Protein AF-A0A938JG40-F1 (afdb_monomer)

Radius of gyration: 15.5 Å; Cα contacts (8 Å, |Δi|>4): 153; chains: 1; bounding box: 53×16×45 Å

Solvent-accessible surface area (backbone atoms only — not comparable to full-atom values): 5744 Å² total; per-residue (Å²): 109,69,20,42,54,46,18,58,52,30,65,57,37,40,69,41,63,50,76,56,96,88,44,71,45,55,58,23,39,56,52,36,44,52,52,48,37,52,52,17,40,49,27,12,52,74,62,66,30,38,62,34,5,44,53,27,44,50,38,20,49,54,38,42,50,60,39,51,39,68,43,98,86,72,50,55,81,42,75,80,44,75,64,52,52,48,50,51,53,51,39,50,55,51,33,52,60,43,19,69,50,69,26,66,73,66,59,75,74,110

Secondary structure (DSSP, 8-state):
-HHHHHHHHHHHHTT--EEETTEEE-HHHHHHHHHHHHHHHHHHHHTTSHHHHHHHHHHHHHHHHHHHSBPTTS-BSS--SHHHHHHHHHHHHHHHHHHHSPPHHHHTT-

Nearest PDB structures (foldseek):
  7t8n-assembly1_BBB-2  TM=4.678E-01  e=9.236E+00  Escherichia coli K-12
  7t8n-assembly1_AAA-2  TM=4.846E-01  e=9.236E+00  Escherichia coli K-12

Structure (mmCIF, N/CA/C/O backbone):
data_AF-A0A938JG40-F1
#
_entry.id   AF-A0A938JG40-F1
#
loop_
_atom_site.group_PDB
_atom_site.id
_atom_site.type_symbol
_atom_site.label_atom_id
_atom_site.label_alt_id
_atom_site.label_comp_id
_atom_site.label_asym_id
_atom_site.label_entity_id
_atom_site.label_seq_id
_atom_site.pdbx_PDB_ins_code
_atom_site.Cartn_x
_atom_site.Cartn_y
_atom_site.Cartn_z
_atom_site.occupancy
_atom_site.B_iso_or_equiv
_atom_site.auth_seq_id
_atom_site.auth_comp_id
_atom_site.auth_asym_id
_atom_site.auth_atom_id
_atom_site.pdbx_PDB_model_num
ATOM 1 N N . MET A 1 1 ? 2.258 -8.249 8.743 1.00 70.88 1 MET A N 1
ATOM 2 C CA . MET A 1 1 ? 3.260 -8.527 7.683 1.00 70.88 1 MET A CA 1
ATOM 3 C C . MET A 1 1 ? 2.702 -8.465 6.259 1.00 70.88 1 MET A C 1
ATOM 5 O O . MET A 1 1 ? 3.483 -8.237 5.348 1.00 70.88 1 MET A O 1
ATOM 9 N N . ALA A 1 2 ? 1.388 -8.600 6.034 1.00 73.31 2 ALA A N 1
ATOM 10 C CA . ALA A 1 2 ? 0.807 -8.586 4.684 1.00 73.31 2 ALA A CA 1
ATOM 11 C C . ALA A 1 2 ? 1.167 -7.349 3.831 1.00 73.31 2 ALA A C 1
ATOM 13 O O . ALA A 1 2 ? 1.498 -7.500 2.660 1.00 73.31 2 ALA A O 1
ATOM 14 N N . GLY A 1 3 ? 1.183 -6.146 4.421 1.00 63.88 3 GLY A N 1
ATOM 15 C CA . GLY A 1 3 ? 1.594 -4.923 3.714 1.00 63.88 3 GLY A CA 1
ATOM 16 C C . GLY A 1 3 ? 3.052 -4.947 3.247 1.00 63.88 3 GLY A C 1
ATOM 17 O O . GLY A 1 3 ? 3.344 -4.512 2.142 1.00 63.88 3 GLY A O 1
ATOM 18 N N . VAL A 1 4 ? 3.949 -5.544 4.040 1.00 75.62 4 VAL A N 1
ATOM 19 C CA . VAL A 1 4 ? 5.362 -5.735 3.670 1.00 75.62 4 VAL A CA 1
ATOM 20 C C . VAL A 1 4 ? 5.483 -6.717 2.511 1.00 75.62 4 VAL A C 1
ATOM 22 O O . VAL A 1 4 ? 6.140 -6.418 1.521 1.00 75.62 4 VAL A O 1
ATOM 25 N N . VAL A 1 5 ? 4.806 -7.867 2.606 1.00 83.62 5 VAL A N 1
ATOM 26 C CA . VAL A 1 5 ? 4.812 -8.888 1.547 1.00 83.62 5 VAL A CA 1
ATOM 27 C C . VAL A 1 5 ? 4.308 -8.302 0.231 1.00 83.62 5 VAL A C 1
ATOM 29 O O . VAL A 1 5 ? 4.938 -8.516 -0.796 1.00 83.62 5 VAL A O 1
ATOM 32 N N . MET A 1 6 ? 3.230 -7.516 0.264 1.00 81.94 6 MET A N 1
ATOM 33 C CA . MET A 1 6 ? 2.723 -6.826 -0.924 1.00 81.94 6 MET A CA 1
ATOM 34 C C . MET A 1 6 ? 3.609 -5.704 -1.429 1.00 81.94 6 MET A C 1
ATOM 36 O O . MET A 1 6 ? 3.661 -5.482 -2.634 1.00 81.94 6 MET A O 1
ATOM 40 N N . GLY A 1 7 ? 4.265 -4.963 -0.539 1.00 66.12 7 GLY A N 1
ATOM 41 C CA . GLY A 1 7 ? 5.200 -3.924 -0.950 1.00 66.12 7 GLY A CA 1
ATOM 42 C C . GLY A 1 7 ? 6.346 -4.534 -1.742 1.00 66.12 7 GLY A C 1
ATOM 43 O O . GLY A 1 7 ? 6.639 -4.081 -2.841 1.00 66.12 7 GLY A O 1
ATOM 44 N N . VAL A 1 8 ? 6.895 -5.645 -1.245 1.00 78.06 8 VAL A N 1
ATOM 45 C CA . VAL A 1 8 ? 7.940 -6.405 -1.935 1.00 78.06 8 VAL A CA 1
ATOM 46 C C . VAL A 1 8 ? 7.406 -7.037 -3.225 1.00 78.06 8 VAL A C 1
ATOM 48 O O . VAL A 1 8 ? 7.919 -6.744 -4.301 1.00 78.06 8 VAL A O 1
ATOM 51 N N . SER A 1 9 ? 6.368 -7.878 -3.164 1.00 80.12 9 SER A N 1
ATOM 52 C CA . SER A 1 9 ? 5.889 -8.629 -4.337 1.00 80.12 9 SER A CA 1
ATOM 53 C C . SER A 1 9 ? 5.267 -7.729 -5.404 1.00 80.12 9 SER A C 1
ATOM 55 O O . SER A 1 9 ? 5.522 -7.902 -6.597 1.00 80.12 9 SER A O 1
ATOM 57 N N . GLY A 1 10 ? 4.488 -6.732 -4.991 1.00 70.06 10 GLY A N 1
ATOM 58 C CA . GLY A 1 10 ? 3.808 -5.807 -5.885 1.00 70.06 10 GLY A CA 1
ATOM 59 C C . GLY A 1 10 ? 4.769 -4.876 -6.620 1.00 70.06 10 GLY A C 1
ATOM 60 O O . GLY A 1 10 ? 4.504 -4.527 -7.769 1.00 70.06 10 GLY A O 1
ATOM 61 N N . ALA A 1 11 ? 5.921 -4.550 -6.024 1.00 74.31 11 ALA A N 1
ATOM 62 C CA . ALA A 1 11 ? 6.935 -3.749 -6.697 1.00 74.31 11 ALA A CA 1
ATOM 63 C C . ALA A 1 11 ? 7.566 -4.478 -7.902 1.00 74.31 11 ALA A C 1
ATOM 65 O O . ALA A 1 11 ? 7.860 -3.833 -8.910 1.00 74.31 11 ALA A O 1
ATOM 66 N N . PHE A 1 12 ? 7.679 -5.812 -7.858 1.00 76.44 12 PHE A N 1
ATOM 67 C CA . PHE A 1 12 ? 8.059 -6.625 -9.022 1.00 76.44 12 PHE A CA 1
ATOM 68 C C . PHE A 1 12 ? 6.874 -6.886 -9.959 1.00 76.44 12 PHE A C 1
ATOM 70 O O . PHE A 1 12 ? 7.012 -6.773 -11.176 1.00 76.44 12 PHE A O 1
ATOM 77 N N . LEU A 1 13 ? 5.691 -7.189 -9.413 1.00 81.19 13 LEU A N 1
ATOM 78 C CA . LEU A 1 13 ? 4.504 -7.508 -10.209 1.00 81.19 13 LEU A CA 1
ATOM 79 C C . LEU A 1 13 ? 4.071 -6.337 -11.099 1.00 81.19 13 LEU A C 1
ATOM 81 O O . LEU A 1 13 ? 3.708 -6.558 -12.251 1.00 81.19 13 LEU A O 1
ATOM 85 N N . GLN A 1 14 ? 4.178 -5.090 -10.625 1.00 77.62 14 GLN A N 1
ATOM 86 C CA . GLN A 1 14 ? 3.842 -3.906 -11.428 1.00 77.62 14 GLN A CA 1
ATOM 87 C C . GLN A 1 14 ? 4.715 -3.743 -12.685 1.00 77.62 14 GLN A C 1
ATOM 89 O O . GLN A 1 14 ? 4.329 -3.042 -13.620 1.00 77.62 14 GLN A O 1
ATOM 94 N N . ALA A 1 15 ? 5.875 -4.407 -12.747 1.00 77.06 15 ALA A N 1
ATOM 95 C CA . ALA A 1 15 ? 6.728 -4.404 -13.930 1.00 77.06 15 ALA A CA 1
ATOM 96 C C . ALA A 1 15 ? 6.226 -5.352 -15.037 1.00 77.06 15 ALA A C 1
ATOM 98 O O . ALA A 1 15 ? 6.633 -5.196 -16.194 1.00 77.06 15 ALA A O 1
ATOM 99 N N . ALA A 1 16 ? 5.340 -6.302 -14.714 1.00 80.00 16 ALA A N 1
ATOM 100 C CA . ALA A 1 16 ? 4.796 -7.251 -15.674 1.00 80.00 16 ALA A CA 1
ATOM 101 C C . ALA A 1 16 ? 3.860 -6.552 -16.672 1.00 80.00 16 ALA A C 1
ATOM 103 O O . ALA A 1 16 ? 2.878 -5.898 -16.304 1.00 80.00 16 ALA A O 1
ATOM 104 N N . ARG A 1 17 ? 4.171 -6.704 -17.964 1.00 79.12 17 ARG A N 1
ATOM 105 C CA . ARG A 1 17 ? 3.401 -6.127 -19.069 1.00 79.12 17 ARG A CA 1
ATOM 106 C C . ARG A 1 17 ? 3.205 -7.136 -20.184 1.00 79.12 17 ARG A C 1
ATOM 108 O O . ARG A 1 17 ? 4.070 -7.971 -20.433 1.00 79.12 17 ARG A O 1
ATOM 115 N N . LEU A 1 18 ? 2.090 -6.991 -20.884 1.00 82.69 18 LEU A N 1
ATOM 116 C CA . LEU A 1 18 ? 1.851 -7.643 -22.163 1.00 82.69 18 LEU A CA 1
ATOM 117 C C . LEU A 1 18 ? 1.964 -6.574 -23.251 1.00 82.69 18 LEU A C 1
ATOM 119 O O . LEU A 1 18 ? 1.387 -5.497 -23.109 1.00 82.69 18 LEU A O 1
ATOM 123 N N . VAL A 1 19 ? 2.735 -6.836 -24.305 1.00 83.06 19 VAL A N 1
ATOM 124 C CA . VAL A 1 19 ? 2.882 -5.904 -25.430 1.00 83.06 19 VAL A CA 1
ATOM 125 C C . VAL A 1 19 ? 2.085 -6.456 -26.601 1.00 83.06 19 VAL A C 1
ATOM 127 O O . VAL A 1 19 ? 2.422 -7.510 -27.130 1.00 83.06 19 VAL A O 1
ATOM 130 N N . ILE A 1 20 ? 1.027 -5.746 -26.990 1.00 80.44 20 ILE A N 1
ATOM 131 C CA . ILE A 1 20 ? 0.188 -6.092 -28.141 1.00 80.44 20 ILE A CA 1
ATOM 132 C C . ILE A 1 20 ? 0.206 -4.895 -29.088 1.00 80.44 20 ILE A C 1
ATOM 134 O O . ILE A 1 20 ? -0.132 -3.783 -28.688 1.00 80.44 20 ILE A O 1
ATOM 138 N N . GLY A 1 21 ? 0.640 -5.103 -30.334 1.00 81.44 21 GLY A N 1
ATOM 139 C CA . GLY A 1 21 ? 0.630 -4.052 -31.360 1.00 81.44 21 GLY A CA 1
ATOM 140 C C . GLY A 1 21 ? 1.416 -2.787 -30.982 1.00 81.44 21 GLY A C 1
ATOM 141 O O . GLY A 1 21 ? 1.003 -1.687 -31.324 1.00 81.44 21 GLY A O 1
ATOM 142 N N . GLY A 1 22 ? 2.501 -2.921 -30.210 1.00 81.62 22 GLY A N 1
ATOM 143 C CA . GLY A 1 22 ? 3.318 -1.791 -29.741 1.00 81.62 22 GLY A CA 1
ATOM 144 C C . GLY A 1 22 ? 2.767 -1.057 -28.513 1.00 81.62 22 GLY A C 1
ATOM 145 O O . GLY A 1 22 ? 3.476 -0.243 -27.926 1.00 81.62 22 GLY A O 1
ATOM 146 N N . THR A 1 23 ? 1.555 -1.386 -28.061 1.00 75.88 23 THR A N 1
ATOM 147 C CA . THR A 1 23 ? 0.978 -0.838 -26.830 1.00 75.88 23 THR A CA 1
ATOM 148 C C . THR A 1 23 ? 1.257 -1.786 -25.667 1.00 75.88 23 THR A C 1
ATOM 150 O O . THR A 1 23 ? 0.943 -2.977 -25.716 1.00 75.88 23 THR A O 1
ATOM 153 N N . ALA A 1 24 ? 1.872 -1.264 -24.606 1.00 78.38 24 ALA A N 1
ATOM 154 C CA . ALA A 1 24 ? 2.119 -2.016 -23.384 1.00 78.38 24 ALA A CA 1
ATOM 155 C C . ALA A 1 24 ? 0.894 -1.935 -22.466 1.00 78.38 24 ALA 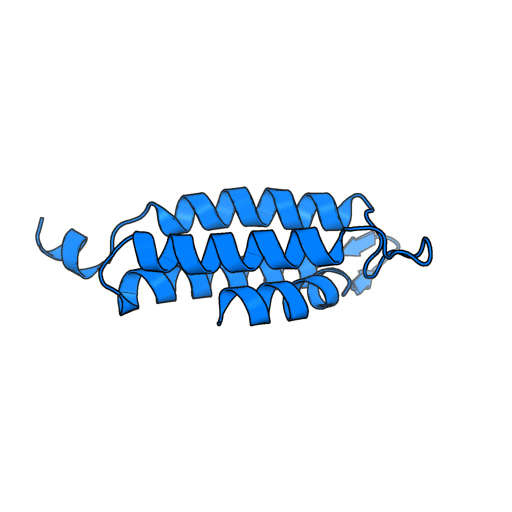A C 1
ATOM 157 O O . ALA A 1 24 ? 0.617 -0.876 -21.910 1.00 78.38 24 ALA A O 1
ATOM 158 N N . LEU A 1 25 ? 0.194 -3.054 -22.273 1.00 81.38 25 LEU A N 1
ATOM 159 C CA . LEU A 1 25 ? -0.874 -3.175 -21.285 1.00 81.38 25 LEU A CA 1
ATOM 160 C C . LEU A 1 25 ? -0.260 -3.519 -19.912 1.00 81.38 25 LEU A C 1
ATOM 162 O O . LEU A 1 25 ? 0.294 -4.618 -19.754 1.00 81.38 25 LEU A O 1
ATOM 166 N N . PRO A 1 26 ? -0.335 -2.622 -18.909 1.00 83.69 26 PRO A N 1
ATOM 167 C CA . PRO A 1 26 ? 0.304 -2.808 -17.607 1.00 83.69 26 PRO A CA 1
ATOM 168 C C . PRO A 1 26 ? -0.593 -3.619 -16.659 1.00 83.69 26 PRO A C 1
ATOM 170 O O . PRO A 1 26 ? -1.004 -3.144 -15.602 1.00 83.69 26 PRO A O 1
ATOM 173 N N . TRP A 1 27 ? -0.929 -4.853 -17.039 1.00 87.19 27 TRP A N 1
ATOM 174 C CA . TRP A 1 27 ? -1.830 -5.710 -16.257 1.00 87.19 27 TRP A CA 1
ATOM 175 C C . TRP A 1 27 ? -1.297 -5.990 -14.843 1.00 87.19 27 TRP A C 1
ATOM 177 O O . TRP A 1 27 ? -2.079 -6.057 -13.896 1.00 87.19 27 TRP A O 1
ATOM 187 N N . GLY A 1 28 ? 0.028 -6.079 -14.677 1.00 85.00 28 GLY A N 1
ATOM 188 C CA . GLY A 1 28 ? 0.658 -6.316 -13.381 1.00 85.00 28 GLY A CA 1
ATOM 189 C C . GLY A 1 28 ? 0.400 -5.197 -12.369 1.00 85.00 28 GLY A C 1
ATOM 190 O O . GLY A 1 28 ? 0.168 -5.471 -11.193 1.00 85.00 28 GLY A O 1
ATOM 191 N N . LEU A 1 29 ? 0.348 -3.941 -12.832 1.00 85.00 29 LEU A N 1
ATOM 192 C CA . LEU A 1 29 ? 0.005 -2.787 -11.996 1.00 85.00 29 LEU A CA 1
ATOM 193 C C . LEU A 1 29 ? -1.430 -2.899 -11.469 1.00 85.00 29 LEU A C 1
ATOM 195 O O . LEU A 1 29 ? -1.670 -2.718 -10.278 1.00 85.00 29 LEU A O 1
ATOM 199 N N . VAL A 1 30 ? -2.375 -3.233 -12.351 1.00 88.44 30 VAL A N 1
ATOM 200 C CA . VAL A 1 30 ? -3.794 -3.372 -11.992 1.00 88.44 30 VAL A CA 1
ATOM 201 C C . VAL A 1 30 ? -3.974 -4.467 -10.943 1.00 88.44 30 VAL A C 1
ATOM 203 O O . VAL A 1 30 ? -4.621 -4.239 -9.922 1.00 88.44 30 VAL A O 1
ATOM 206 N N . ILE A 1 31 ? -3.349 -5.630 -11.145 1.00 89.94 31 ILE A N 1
ATOM 207 C CA . ILE A 1 31 ? -3.424 -6.736 -10.183 1.00 89.94 31 ILE A CA 1
ATOM 208 C C . ILE A 1 31 ? -2.790 -6.346 -8.845 1.00 89.94 31 ILE A C 1
ATOM 210 O O . ILE A 1 31 ? -3.383 -6.606 -7.800 1.00 89.94 31 ILE A O 1
ATOM 214 N N . ALA A 1 32 ? -1.629 -5.682 -8.850 1.00 88.38 32 ALA A N 1
ATOM 215 C CA . ALA A 1 32 ? -0.971 -5.256 -7.616 1.00 88.38 32 ALA A CA 1
ATOM 216 C C . ALA A 1 32 ? -1.862 -4.313 -6.782 1.00 88.38 32 ALA A C 1
ATOM 218 O O . ALA A 1 32 ? -1.963 -4.482 -5.564 1.00 88.38 32 ALA A O 1
ATOM 219 N N . LEU A 1 33 ? -2.564 -3.377 -7.432 1.00 90.88 33 LEU A N 1
ATOM 220 C CA . LEU A 1 33 ? -3.506 -2.469 -6.769 1.00 90.88 33 LEU A CA 1
ATOM 221 C C . LEU A 1 33 ? -4.745 -3.193 -6.225 1.00 90.88 33 LEU A C 1
ATOM 223 O O . LEU A 1 33 ? -5.174 -2.902 -5.109 1.00 90.88 33 LEU A O 1
ATOM 227 N N . ILE A 1 34 ? -5.295 -4.162 -6.964 1.00 93.44 34 ILE A N 1
ATOM 228 C CA . ILE A 1 34 ? -6.421 -4.983 -6.489 1.00 93.44 34 ILE A CA 1
ATOM 229 C C . ILE A 1 34 ? -6.006 -5.804 -5.262 1.00 93.44 34 ILE A C 1
ATOM 231 O O . ILE A 1 34 ? -6.726 -5.835 -4.266 1.00 93.44 34 ILE A O 1
ATOM 235 N N . CYS A 1 35 ? -4.830 -6.430 -5.287 1.00 91.56 35 CYS A N 1
ATOM 236 C CA . CYS A 1 35 ? -4.324 -7.191 -4.147 1.00 91.56 35 CYS A CA 1
ATOM 237 C C . CYS A 1 35 ? -4.101 -6.301 -2.915 1.00 91.56 35 CYS A C 1
ATOM 239 O O . CYS A 1 35 ? -4.471 -6.688 -1.805 1.00 91.56 35 CYS A O 1
ATOM 241 N N . LEU A 1 36 ? -3.548 -5.095 -3.100 1.00 92.38 36 LEU A N 1
ATOM 242 C CA . LEU A 1 36 ? -3.406 -4.117 -2.020 1.00 92.38 36 LEU A CA 1
ATOM 243 C C . LEU A 1 36 ? -4.771 -3.744 -1.430 1.00 92.38 36 LEU A C 1
ATOM 245 O O . LEU A 1 36 ? -4.937 -3.779 -0.211 1.00 92.38 36 LEU A O 1
ATOM 249 N N . LEU A 1 37 ? -5.752 -3.443 -2.285 1.00 95.06 37 LEU A N 1
ATOM 250 C CA . LEU A 1 37 ? -7.121 -3.131 -1.879 1.00 95.06 37 LEU A CA 1
ATOM 251 C C . LEU A 1 37 ? -7.716 -4.253 -1.016 1.00 95.06 37 LEU A C 1
ATOM 253 O O . LEU A 1 37 ? -8.217 -3.992 0.080 1.00 95.06 37 LEU A O 1
ATOM 257 N N . VAL A 1 38 ? -7.629 -5.499 -1.490 1.00 95.31 38 VAL A N 1
ATOM 258 C CA . VAL A 1 38 ? -8.145 -6.678 -0.781 1.00 95.31 38 VAL A CA 1
ATOM 259 C C . VAL A 1 38 ? -7.477 -6.834 0.582 1.00 95.31 38 VAL A C 1
ATOM 261 O O . VAL A 1 38 ? -8.165 -7.073 1.570 1.00 95.31 38 VAL A O 1
ATOM 264 N N . LEU A 1 39 ? -6.160 -6.653 0.673 1.00 93.50 39 LEU A N 1
ATOM 265 C CA . LEU A 1 39 ? -5.433 -6.821 1.932 1.00 93.50 39 LEU A CA 1
ATOM 266 C C . LEU A 1 39 ? -5.689 -5.701 2.934 1.00 93.50 39 LEU A C 1
ATOM 268 O O . LEU A 1 39 ? -5.796 -5.972 4.129 1.00 93.50 39 LEU A O 1
ATOM 272 N N . VAL A 1 40 ? -5.839 -4.461 2.468 1.00 95.38 40 VAL A N 1
ATOM 273 C CA . VAL A 1 40 ? -6.273 -3.352 3.324 1.00 95.38 40 VAL A CA 1
ATOM 274 C C . VAL A 1 40 ? -7.673 -3.635 3.869 1.00 95.38 40 VAL A C 1
ATOM 276 O O . VAL A 1 40 ? -7.890 -3.505 5.073 1.00 95.38 40 VAL A O 1
ATOM 279 N N . ARG A 1 41 ? -8.611 -4.088 3.023 1.00 95.62 41 ARG A N 1
ATOM 280 C CA . ARG A 1 41 ? -9.964 -4.460 3.467 1.00 95.62 41 ARG A CA 1
ATOM 281 C C . ARG A 1 41 ? -9.959 -5.634 4.438 1.00 95.62 41 ARG A C 1
ATOM 283 O O . ARG A 1 41 ? -10.591 -5.536 5.482 1.00 95.62 41 ARG A O 1
ATOM 290 N N . ALA A 1 42 ? -9.205 -6.689 4.148 1.00 92.69 42 ALA A N 1
ATOM 291 C CA . ALA A 1 42 ? -9.052 -7.826 5.048 1.00 92.69 42 ALA A CA 1
ATOM 292 C C . ALA A 1 42 ? -8.483 -7.396 6.409 1.00 92.69 42 ALA A C 1
ATOM 294 O O . ALA A 1 42 ? -8.952 -7.865 7.441 1.00 92.69 42 ALA A O 1
ATOM 295 N N . GLY A 1 43 ? -7.530 -6.457 6.422 1.00 92.12 43 GLY A N 1
ATOM 296 C CA . GLY A 1 43 ? -7.004 -5.861 7.648 1.00 92.12 43 GLY A CA 1
ATOM 297 C C . GLY A 1 43 ? -8.082 -5.162 8.476 1.00 92.12 43 GLY A C 1
ATOM 298 O O . GLY A 1 43 ? -8.139 -5.378 9.680 1.00 92.12 43 GLY A O 1
ATOM 299 N N . VAL A 1 44 ? -8.959 -4.371 7.845 1.00 95.38 44 VAL A N 1
ATOM 300 C CA . VAL A 1 44 ? -10.069 -3.695 8.544 1.00 95.38 44 VAL A CA 1
ATOM 301 C C . VAL A 1 44 ? -11.083 -4.686 9.113 1.00 95.38 44 VAL A C 1
ATOM 303 O O . VAL A 1 44 ? -11.502 -4.526 10.259 1.00 95.38 44 VAL A O 1
ATOM 306 N N . GLU A 1 45 ? -11.491 -5.682 8.322 1.00 94.50 45 GLU A N 1
ATOM 307 C CA . GLU A 1 45 ? -12.496 -6.659 8.758 1.00 94.50 45 GLU A CA 1
ATOM 308 C C . GLU A 1 45 ? -11.959 -7.554 9.876 1.00 94.50 45 GLU A C 1
ATOM 310 O O . GLU A 1 45 ? -12.641 -7.759 10.873 1.00 94.50 45 GLU A O 1
ATOM 315 N N . TRP A 1 46 ? -10.716 -8.029 9.769 1.00 93.00 46 TRP A N 1
ATOM 316 C CA . TRP A 1 46 ? -10.148 -8.942 10.761 1.00 93.00 46 TRP A CA 1
ATOM 317 C C . TRP A 1 46 ? -9.877 -8.255 12.105 1.00 93.00 46 TRP A C 1
ATOM 319 O O . TRP A 1 46 ? -10.103 -8.836 13.163 1.00 93.00 46 TRP A O 1
ATOM 329 N N . THR A 1 47 ? -9.429 -6.998 12.102 1.00 92.31 47 THR A N 1
ATOM 330 C CA . THR A 1 47 ? -9.209 -6.262 13.358 1.00 92.31 47 THR A CA 1
ATOM 331 C C . THR A 1 47 ? -10.464 -5.557 13.865 1.00 92.31 47 THR A C 1
ATOM 333 O O . THR A 1 47 ? -10.379 -4.850 14.871 1.00 92.31 47 THR A O 1
ATOM 336 N N . HIS A 1 48 ? -11.593 -5.668 13.151 1.00 91.44 48 HIS A N 1
ATOM 337 C CA . HIS A 1 48 ? -12.838 -4.926 13.382 1.00 91.44 48 HIS A CA 1
ATOM 338 C C . HIS A 1 48 ? -12.628 -3.413 13.599 1.00 91.44 48 HIS A C 1
ATOM 340 O O . HIS A 1 48 ? -13.399 -2.741 14.287 1.00 91.44 48 HIS A O 1
ATOM 346 N N . THR A 1 49 ? -11.566 -2.849 13.021 1.00 91.88 49 THR A N 1
ATOM 347 C CA . THR A 1 49 ? -11.149 -1.456 13.223 1.00 91.88 49 T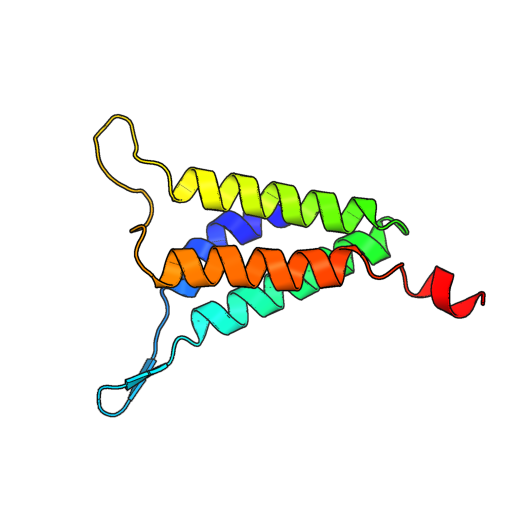HR A CA 1
ATOM 348 C C . THR A 1 49 ? -10.480 -0.916 11.966 1.00 91.88 49 THR A C 1
ATOM 350 O O . THR A 1 49 ? -9.715 -1.605 11.298 1.00 91.88 49 THR A O 1
ATOM 353 N N . ARG A 1 50 ? -10.697 0.36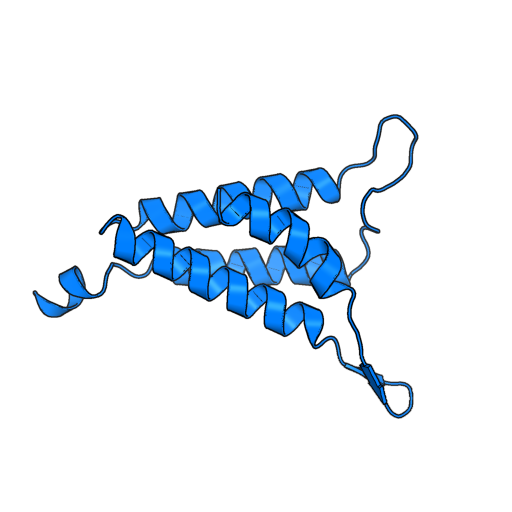9 11.658 1.00 91.94 50 ARG A N 1
ATOM 354 C CA . ARG A 1 50 ? -10.062 1.035 10.500 1.00 91.94 50 ARG A CA 1
ATOM 355 C C . ARG A 1 50 ? -8.531 1.035 10.584 1.00 91.94 50 ARG A C 1
ATOM 357 O O . ARG A 1 50 ? -7.848 1.028 9.563 1.00 91.94 50 ARG A O 1
ATOM 364 N N . TRP A 1 51 ? -7.995 1.010 11.804 1.00 93.00 51 TRP A N 1
ATOM 365 C CA . TRP A 1 51 ? -6.557 0.979 12.063 1.00 93.00 51 TRP A CA 1
ATOM 366 C C . TRP A 1 51 ? -5.865 -0.263 11.490 1.00 93.00 51 TRP A C 1
ATOM 368 O O . TRP A 1 51 ? -4.733 -0.140 11.032 1.00 93.00 51 TRP A O 1
ATOM 378 N N . GLY A 1 52 ? -6.537 -1.419 11.421 1.00 90.31 52 GLY A N 1
ATOM 379 C CA . GLY A 1 52 ? -5.967 -2.616 10.792 1.00 90.31 52 GLY A CA 1
ATOM 380 C C . GLY A 1 52 ? -5.631 -2.404 9.316 1.00 90.31 52 GLY A C 1
ATOM 381 O O . GLY A 1 52 ? -4.538 -2.752 8.870 1.00 90.31 52 GLY A O 1
ATOM 382 N N . GLY A 1 53 ? -6.523 -1.744 8.571 1.00 92.50 53 GLY A N 1
ATOM 383 C CA . GLY A 1 53 ? -6.276 -1.362 7.178 1.00 92.50 53 GLY A CA 1
ATOM 384 C C . GLY A 1 53 ? -5.159 -0.330 7.030 1.00 92.50 53 GLY A C 1
ATOM 385 O O . GLY A 1 53 ? -4.287 -0.483 6.175 1.00 92.50 53 GLY A O 1
ATOM 386 N N . TRP A 1 54 ? -5.137 0.689 7.895 1.00 96.06 54 TRP A N 1
ATOM 387 C CA . TRP A 1 54 ? -4.081 1.707 7.889 1.00 96.06 54 TRP A CA 1
ATOM 388 C C . TRP A 1 54 ? -2.694 1.127 8.166 1.00 96.06 54 TRP A C 1
ATOM 390 O O . TRP A 1 54 ? -1.737 1.514 7.502 1.00 96.06 54 TRP A O 1
ATOM 400 N N . LEU A 1 55 ? -2.571 0.162 9.081 1.00 93.81 55 LEU A N 1
ATOM 401 C CA . LEU A 1 55 ? -1.297 -0.510 9.351 1.00 93.81 55 LEU A CA 1
ATOM 402 C C . LEU A 1 55 ? -0.785 -1.290 8.133 1.00 93.81 55 LEU A C 1
ATOM 404 O O . LEU A 1 55 ? 0.411 -1.252 7.839 1.00 93.81 55 LEU A O 1
ATOM 408 N N . VAL A 1 56 ? -1.676 -1.968 7.400 1.00 92.62 56 VAL A N 1
ATOM 409 C CA . VAL A 1 56 ? -1.319 -2.642 6.140 1.00 92.62 56 VAL A CA 1
ATOM 410 C C . VAL A 1 56 ? -0.830 -1.625 5.111 1.00 92.62 56 VAL A C 1
ATOM 412 O O . VAL A 1 56 ? 0.220 -1.838 4.504 1.00 92.62 56 VAL A O 1
ATOM 415 N N . LEU A 1 57 ? -1.552 -0.514 4.950 1.00 93.69 57 LEU A N 1
ATOM 416 C CA . LEU A 1 57 ? -1.206 0.530 3.991 1.00 93.69 57 LEU A CA 1
ATOM 417 C C . LEU A 1 57 ? 0.133 1.200 4.323 1.00 93.69 57 LEU A C 1
ATOM 419 O O . LEU A 1 57 ? 0.976 1.327 3.444 1.00 93.69 57 LEU A O 1
ATOM 423 N N . ILE A 1 58 ? 0.368 1.578 5.581 1.00 94.88 58 ILE A N 1
ATOM 424 C CA . ILE A 1 58 ? 1.624 2.210 6.017 1.00 94.88 58 ILE A CA 1
ATOM 425 C C . ILE A 1 58 ? 2.806 1.264 5.799 1.00 94.88 58 ILE A C 1
ATOM 427 O O . ILE A 1 58 ? 3.836 1.681 5.273 1.00 94.88 58 ILE A O 1
ATOM 431 N N . ALA A 1 59 ? 2.655 -0.018 6.143 1.00 92.12 59 ALA A N 1
ATOM 432 C CA . ALA A 1 59 ? 3.696 -1.013 5.906 1.00 92.12 59 ALA A CA 1
ATOM 433 C C . ALA A 1 59 ? 4.016 -1.169 4.407 1.00 92.12 59 ALA A C 1
ATOM 435 O O . ALA A 1 59 ? 5.182 -1.305 4.032 1.00 92.12 59 ALA A O 1
ATOM 436 N N . TRP A 1 60 ? 2.995 -1.116 3.550 1.00 94.25 60 TRP A N 1
ATOM 437 C CA . TRP A 1 60 ? 3.161 -1.137 2.098 1.00 94.25 60 TRP A CA 1
ATOM 438 C C . TRP A 1 60 ? 3.831 0.140 1.557 1.00 94.25 60 TRP A C 1
ATOM 440 O O . TRP A 1 60 ? 4.741 0.045 0.735 1.00 94.25 60 TRP A O 1
ATOM 450 N N . ILE A 1 61 ? 3.453 1.329 2.044 1.00 92.38 61 ILE A N 1
ATOM 451 C CA . ILE A 1 61 ? 4.093 2.599 1.656 1.00 92.38 61 ILE A CA 1
ATOM 452 C C . ILE A 1 61 ? 5.572 2.566 2.040 1.00 92.38 61 ILE A C 1
ATOM 454 O O . ILE A 1 61 ? 6.427 2.811 1.194 1.00 92.38 61 ILE A O 1
ATOM 458 N N . ALA A 1 62 ? 5.879 2.228 3.295 1.00 90.69 62 ALA A N 1
ATOM 459 C CA . ALA A 1 62 ? 7.245 2.226 3.809 1.00 90.69 62 ALA A CA 1
ATOM 460 C C . ALA A 1 62 ? 8.161 1.301 2.996 1.00 90.69 62 ALA A C 1
ATOM 462 O O . ALA A 1 62 ? 9.272 1.680 2.638 1.00 90.69 62 ALA A O 1
ATOM 463 N N . THR A 1 63 ? 7.676 0.110 2.647 1.00 86.12 63 THR A N 1
ATOM 464 C CA . THR A 1 63 ? 8.432 -0.843 1.822 1.00 86.12 63 THR A CA 1
ATOM 465 C C . THR A 1 63 ? 8.573 -0.389 0.373 1.00 86.12 63 THR A C 1
ATOM 467 O O . THR A 1 63 ? 9.660 -0.491 -0.188 1.00 86.12 63 THR A O 1
ATOM 470 N N . THR A 1 64 ? 7.519 0.178 -0.218 1.00 86.81 64 THR A N 1
ATOM 471 C CA . THR A 1 64 ? 7.562 0.717 -1.587 1.00 86.81 64 THR A CA 1
ATOM 472 C C . THR A 1 64 ? 8.537 1.891 -1.701 1.00 86.81 64 THR A C 1
ATOM 474 O O . THR A 1 64 ? 9.285 1.973 -2.672 1.00 86.81 64 THR A O 1
ATOM 477 N N . VAL A 1 65 ? 8.574 2.774 -0.697 1.00 86.12 65 VAL A N 1
ATOM 478 C CA . VAL A 1 65 ? 9.533 3.887 -0.619 1.00 86.12 65 VAL A CA 1
ATOM 479 C C . VAL A 1 65 ? 10.951 3.371 -0.396 1.00 86.12 65 VAL A C 1
ATOM 481 O O . VAL A 1 65 ? 11.863 3.821 -1.080 1.00 86.12 65 VAL A O 1
ATOM 484 N N . ALA A 1 66 ? 11.148 2.390 0.488 1.00 83.81 66 ALA A N 1
ATOM 485 C CA . ALA A 1 66 ? 12.464 1.788 0.703 1.00 83.81 66 ALA A CA 1
ATOM 486 C C . ALA A 1 66 ? 13.037 1.164 -0.582 1.00 83.81 66 ALA A C 1
ATOM 488 O O . ALA A 1 66 ? 14.229 1.272 -0.836 1.00 83.81 66 ALA A O 1
ATOM 489 N N . PHE A 1 67 ? 12.191 0.561 -1.422 1.00 79.81 67 PHE A N 1
ATOM 490 C CA . PHE A 1 67 ? 12.599 -0.004 -2.716 1.00 79.81 67 PHE A CA 1
ATOM 491 C C . PHE A 1 67 ? 12.805 1.062 -3.804 1.00 79.81 67 PHE A C 1
ATOM 493 O O . PHE A 1 67 ? 13.428 0.786 -4.828 1.00 79.81 67 PHE A O 1
ATOM 500 N N . ALA A 1 68 ? 12.267 2.266 -3.602 1.00 78.88 68 ALA A N 1
ATOM 501 C CA . ALA A 1 68 ? 12.486 3.423 -4.464 1.00 78.88 68 ALA A CA 1
ATOM 502 C C . ALA A 1 68 ? 13.759 4.202 -4.111 1.00 78.88 68 ALA A C 1
ATOM 504 O O . ALA A 1 68 ? 14.187 5.033 -4.906 1.00 78.88 68 ALA A O 1
ATOM 505 N N . ALA A 1 69 ? 14.314 3.987 -2.918 1.00 79.62 69 ALA A N 1
ATOM 506 C CA . ALA A 1 69 ? 15.488 4.701 -2.450 1.00 79.62 69 ALA A CA 1
ATOM 507 C C . ALA A 1 69 ? 16.760 4.194 -3.145 1.00 79.62 69 ALA A C 1
ATOM 509 O O . ALA A 1 69 ? 16.906 3.000 -3.422 1.00 79.62 69 ALA A O 1
ATOM 510 N N . GLU A 1 70 ? 17.687 5.116 -3.398 1.00 74.00 70 GLU A N 1
ATOM 511 C CA . GLU A 1 70 ? 19.034 4.793 -3.865 1.00 74.00 70 GLU A CA 1
ATOM 512 C C . GLU A 1 70 ? 19.789 4.031 -2.774 1.00 74.00 70 GLU A C 1
ATOM 514 O O . GLU A 1 70 ? 19.786 4.417 -1.600 1.00 74.00 70 GLU A O 1
ATOM 519 N N . LEU A 1 71 ? 20.437 2.931 -3.154 1.00 75.00 71 LEU A N 1
ATOM 520 C CA . LEU A 1 71 ? 21.366 2.250 -2.264 1.00 75.00 71 LEU A CA 1
ATOM 521 C C . LEU A 1 71 ? 22.649 3.077 -2.109 1.00 75.00 71 LEU A C 1
ATOM 523 O O . LEU A 1 71 ? 22.997 3.852 -2.998 1.00 75.00 71 LEU A O 1
ATOM 527 N N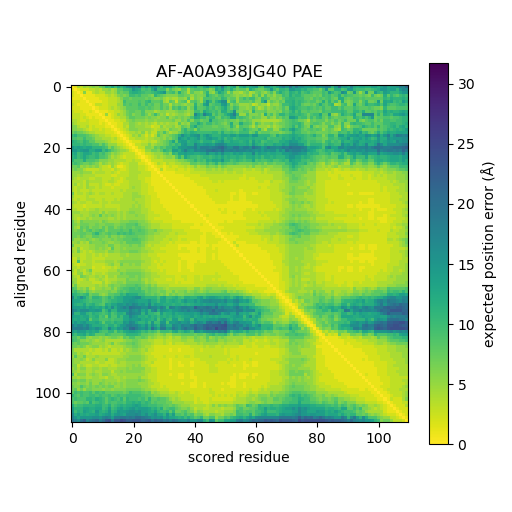 . PRO A 1 72 ? 23.435 2.845 -1.041 1.00 73.25 72 PRO A N 1
ATOM 528 C CA . PRO A 1 72 ? 24.756 3.458 -0.880 1.00 73.25 72 PRO A CA 1
ATOM 529 C C . PRO A 1 72 ? 25.718 3.220 -2.058 1.00 73.25 72 PRO A C 1
ATOM 531 O O . PRO A 1 72 ? 26.699 3.941 -2.200 1.00 73.25 72 PRO A O 1
ATOM 534 N N . SER A 1 73 ? 25.451 2.209 -2.893 1.00 73.94 73 SER A N 1
ATOM 535 C CA . SER A 1 73 ? 26.183 1.918 -4.129 1.00 73.94 73 SER A CA 1
ATOM 536 C C . SER A 1 73 ? 25.798 2.811 -5.318 1.00 73.94 73 SER A C 1
ATOM 538 O O . SER A 1 73 ? 26.444 2.719 -6.355 1.00 73.94 73 SER A O 1
ATOM 540 N N . GLY A 1 74 ? 24.771 3.659 -5.188 1.00 70.19 74 GLY A N 1
ATOM 541 C CA . GLY A 1 74 ? 24.237 4.514 -6.256 1.00 70.19 74 GLY A CA 1
ATOM 542 C C . GLY A 1 74 ? 23.203 3.834 -7.163 1.00 70.19 74 GLY A C 1
ATOM 543 O O . GLY A 1 74 ? 22.632 4.490 -8.030 1.00 70.19 74 GLY A O 1
ATOM 544 N N . ASP A 1 75 ? 22.927 2.545 -6.951 1.00 75.25 75 ASP A N 1
ATOM 545 C CA . ASP A 1 75 ? 21.937 1.793 -7.724 1.00 75.25 75 ASP A CA 1
ATOM 546 C C . ASP A 1 75 ? 20.547 1.843 -7.073 1.00 75.25 75 ASP A C 1
ATOM 548 O O . ASP A 1 75 ? 20.401 1.879 -5.849 1.00 75.25 75 ASP A O 1
ATOM 552 N N . LEU A 1 76 ? 19.502 1.780 -7.898 1.00 70.44 76 LEU A N 1
ATOM 553 C CA . LEU A 1 76 ? 18.117 1.640 -7.444 1.00 70.44 76 LEU A CA 1
ATOM 554 C C . LEU A 1 76 ? 17.721 0.161 -7.392 1.00 70.44 76 LEU A C 1
ATOM 556 O O . LEU A 1 76 ? 17.939 -0.569 -8.359 1.00 70.44 76 LEU A O 1
ATOM 560 N N . VAL A 1 77 ? 17.050 -0.270 -6.314 1.00 67.00 77 VAL A N 1
ATOM 561 C CA . VAL A 1 77 ? 16.465 -1.628 -6.237 1.00 67.00 77 VAL A CA 1
ATOM 562 C C . VAL A 1 77 ? 15.417 -1.817 -7.335 1.00 67.00 77 VAL A C 1
ATOM 564 O O . VAL A 1 77 ? 15.354 -2.866 -7.975 1.00 67.00 77 VAL A O 1
ATOM 567 N N . ILE A 1 78 ? 14.595 -0.790 -7.574 1.00 63.91 78 ILE A N 1
ATOM 568 C CA . ILE A 1 78 ? 13.631 -0.730 -8.673 1.00 63.91 78 ILE A CA 1
ATOM 569 C C . ILE A 1 78 ? 13.683 0.668 -9.291 1.00 63.91 78 ILE A C 1
ATOM 571 O O . ILE A 1 78 ? 13.671 1.673 -8.587 1.00 63.91 78 ILE A O 1
ATOM 575 N N . SER A 1 79 ? 13.744 0.725 -10.624 1.00 66.00 79 SER A N 1
ATOM 576 C CA . SER A 1 79 ? 13.803 1.979 -11.382 1.00 66.00 79 SER A CA 1
ATOM 577 C C . SER A 1 79 ? 12.602 2.888 -11.084 1.00 66.00 79 SER A C 1
ATOM 579 O O . SER A 1 79 ? 11.466 2.552 -11.438 1.00 66.00 79 SER A O 1
ATOM 581 N N . ALA A 1 80 ? 12.893 4.075 -10.538 1.00 63.31 80 ALA A N 1
ATOM 582 C CA . ALA A 1 80 ? 11.966 5.149 -10.164 1.00 63.31 80 ALA A CA 1
ATOM 583 C C . ALA A 1 80 ? 11.323 5.883 -11.365 1.00 63.31 80 ALA A C 1
ATOM 585 O O . ALA A 1 80 ? 11.182 7.104 -11.384 1.00 63.31 80 ALA A O 1
ATOM 586 N N . GLY A 1 81 ? 10.933 5.146 -12.406 1.00 75.56 81 GLY A N 1
ATOM 587 C CA . GLY A 1 81 ? 10.222 5.690 -13.563 1.00 75.56 81 GLY A CA 1
ATOM 588 C C . GLY A 1 81 ? 8.736 5.959 -13.288 1.00 75.56 81 GLY A C 1
ATOM 589 O O . GLY A 1 81 ? 8.184 5.581 -12.253 1.00 75.56 81 GLY A O 1
ATOM 590 N N . GLY A 1 82 ? 8.034 6.533 -14.273 1.00 76.00 82 GLY A N 1
ATOM 591 C CA . GLY A 1 82 ? 6.620 6.928 -14.146 1.00 76.00 82 GLY A CA 1
ATOM 592 C C . GLY A 1 82 ? 5.653 5.820 -13.690 1.00 76.00 82 GLY A C 1
ATOM 593 O O . GLY A 1 82 ? 4.632 6.112 -13.075 1.00 76.00 82 GLY A O 1
ATOM 594 N N . ARG A 1 83 ? 5.983 4.539 -13.904 1.00 76.94 83 ARG A N 1
ATOM 595 C CA . ARG A 1 83 ? 5.175 3.406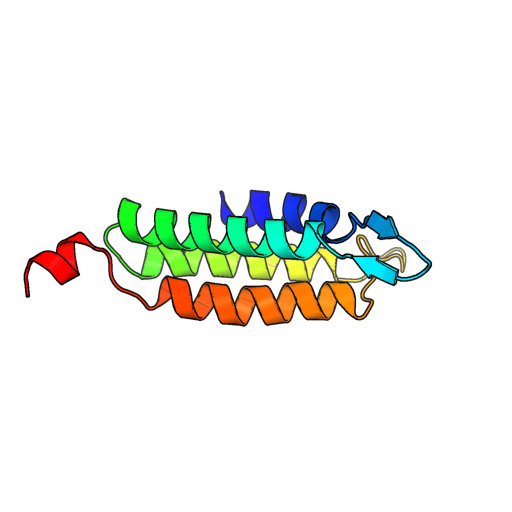 -13.411 1.00 76.94 83 ARG A CA 1
ATOM 596 C C . ARG A 1 83 ? 5.246 3.229 -11.899 1.00 76.94 83 ARG A C 1
ATOM 598 O O . ARG A 1 83 ? 4.226 2.970 -11.277 1.00 76.94 83 ARG A O 1
ATOM 605 N N . GLN A 1 84 ? 6.431 3.386 -11.312 1.00 81.38 84 GLN A N 1
ATOM 606 C CA . GLN A 1 84 ? 6.591 3.294 -9.864 1.00 81.38 84 GLN A CA 1
ATOM 607 C C . GLN A 1 84 ? 5.844 4.437 -9.176 1.00 81.38 84 GLN A C 1
ATOM 609 O O . GLN A 1 84 ? 5.195 4.214 -8.158 1.00 81.38 84 GLN A O 1
ATOM 614 N N . MET A 1 85 ? 5.834 5.621 -9.796 1.00 84.88 85 MET A N 1
ATOM 615 C CA . MET A 1 85 ? 4.999 6.735 -9.354 1.00 84.8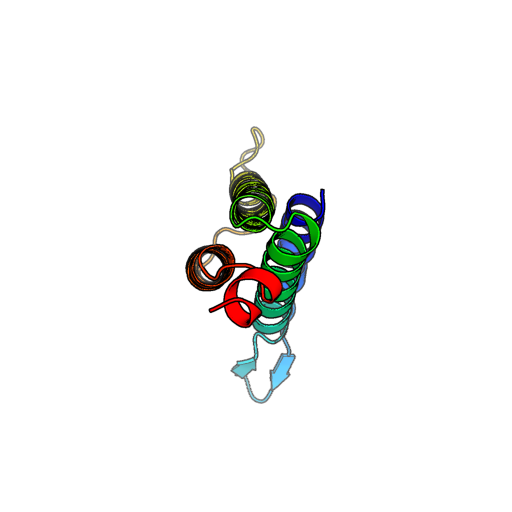8 85 MET A CA 1
ATOM 616 C C . MET A 1 85 ? 3.502 6.410 -9.470 1.00 84.88 85 MET A C 1
ATOM 618 O O . MET A 1 85 ? 2.754 6.638 -8.524 1.00 84.88 85 MET A O 1
ATOM 622 N N . ALA A 1 86 ? 3.058 5.818 -10.585 1.00 86.69 86 ALA A N 1
ATOM 623 C CA . ALA A 1 86 ? 1.667 5.388 -10.751 1.00 86.69 86 ALA A CA 1
ATOM 624 C C . ALA A 1 86 ? 1.252 4.316 -9.726 1.00 86.69 86 ALA A C 1
ATOM 626 O O . ALA A 1 86 ? 0.145 4.373 -9.195 1.00 86.69 86 ALA A O 1
ATOM 627 N N . TYR A 1 87 ? 2.142 3.371 -9.411 1.00 86.06 87 TYR A N 1
ATOM 628 C CA . TYR A 1 87 ? 1.924 2.362 -8.376 1.00 86.06 87 TYR A CA 1
ATOM 629 C C . TYR A 1 87 ? 1.813 2.985 -6.985 1.00 86.06 87 TYR A C 1
ATOM 631 O O . TYR A 1 87 ? 0.862 2.688 -6.264 1.00 86.06 87 TYR A O 1
ATOM 639 N N . LEU A 1 88 ? 2.729 3.895 -6.636 1.00 89.75 88 LEU A N 1
ATOM 640 C CA . LEU A 1 88 ? 2.716 4.583 -5.350 1.00 89.75 88 LEU A CA 1
ATOM 641 C C . LEU A 1 88 ? 1.451 5.437 -5.192 1.00 89.75 88 LEU A C 1
ATOM 643 O O . LEU A 1 88 ? 0.700 5.250 -4.239 1.00 89.75 88 LEU A O 1
ATOM 647 N N . LEU A 1 89 ? 1.177 6.333 -6.144 1.00 92.38 89 LEU A N 1
ATOM 648 C CA . LEU A 1 89 ? 0.025 7.237 -6.085 1.00 92.38 89 LEU A CA 1
ATOM 649 C C . LEU A 1 89 ? -1.299 6.473 -6.150 1.00 92.38 89 LEU A C 1
ATOM 651 O O . LEU A 1 89 ? -2.180 6.700 -5.323 1.00 92.38 89 LEU A O 1
ATOM 655 N N . GLY A 1 90 ? -1.431 5.534 -7.090 1.00 92.06 90 GLY A N 1
ATOM 656 C CA . GLY A 1 90 ? -2.629 4.709 -7.221 1.00 92.06 90 GLY A CA 1
ATOM 657 C C . GLY A 1 90 ? -2.891 3.882 -5.964 1.00 92.06 90 GLY A C 1
ATOM 658 O O . GLY A 1 90 ? -4.022 3.837 -5.480 1.00 92.06 90 GLY A O 1
ATOM 659 N N . GLY A 1 91 ? -1.845 3.286 -5.387 1.00 92.31 91 GLY A N 1
ATOM 660 C CA . GLY A 1 91 ? -1.954 2.494 -4.165 1.00 92.31 91 GLY A CA 1
ATOM 661 C C . GLY A 1 91 ? -2.298 3.333 -2.938 1.00 92.31 91 GLY A C 1
ATOM 662 O O . GLY A 1 91 ? -3.147 2.921 -2.151 1.00 92.31 91 GLY A O 1
ATOM 663 N N . VAL A 1 92 ? -1.727 4.535 -2.801 1.00 95.88 92 VAL A N 1
ATOM 664 C CA . VAL A 1 92 ? -2.090 5.478 -1.729 1.00 95.88 92 VAL A CA 1
ATOM 665 C C . VAL A 1 92 ? -3.556 5.889 -1.840 1.00 95.88 92 VAL A C 1
ATOM 667 O O . VAL A 1 92 ? -4.277 5.806 -0.849 1.00 95.88 92 VAL A O 1
ATOM 670 N N . ILE A 1 93 ? -4.019 6.286 -3.030 1.00 95.94 93 ILE A N 1
ATOM 671 C CA . ILE A 1 93 ? -5.402 6.741 -3.242 1.00 95.94 93 ILE A CA 1
ATOM 672 C C . ILE A 1 93 ? -6.391 5.614 -2.927 1.00 95.94 93 ILE A C 1
ATOM 674 O O . ILE A 1 93 ? -7.290 5.781 -2.100 1.00 95.94 93 ILE A O 1
ATOM 678 N N . VAL A 1 94 ? -6.216 4.452 -3.559 1.00 95.06 94 VAL A N 1
ATOM 679 C CA . VAL A 1 94 ? -7.141 3.319 -3.419 1.00 95.06 94 VAL A CA 1
ATOM 680 C C . VAL A 1 94 ? -7.058 2.714 -2.016 1.00 95.06 94 VAL A C 1
ATOM 682 O O . VAL A 1 94 ? -8.083 2.410 -1.406 1.00 95.06 94 VAL A O 1
ATOM 685 N N . GLY A 1 95 ? -5.851 2.584 -1.469 1.00 93.81 95 GLY A N 1
ATOM 686 C CA . GLY A 1 95 ? -5.620 2.064 -0.127 1.00 93.81 95 GLY A CA 1
ATOM 687 C C . GLY A 1 95 ? -6.205 2.960 0.962 1.00 93.81 95 GLY A C 1
ATOM 688 O O . GLY A 1 95 ? -6.876 2.459 1.862 1.00 93.81 95 GLY A O 1
ATOM 689 N N . ALA A 1 96 ? -6.019 4.281 0.876 1.00 96.25 96 ALA A N 1
ATOM 690 C CA . ALA A 1 96 ? -6.591 5.220 1.842 1.00 96.25 96 ALA A CA 1
ATOM 691 C C . ALA A 1 96 ? -8.126 5.234 1.771 1.00 96.25 96 ALA A C 1
ATOM 693 O O . ALA A 1 96 ? -8.802 5.187 2.805 1.00 96.25 96 ALA A O 1
ATOM 694 N N . ALA A 1 97 ? -8.691 5.215 0.558 1.00 95.88 97 ALA A N 1
ATOM 695 C CA . ALA A 1 97 ? -10.132 5.069 0.364 1.00 95.88 97 ALA A CA 1
ATOM 696 C C . ALA A 1 97 ? -10.658 3.774 1.013 1.00 95.88 97 ALA A C 1
ATOM 698 O O . ALA A 1 97 ? -11.665 3.787 1.713 1.00 95.88 97 ALA A O 1
ATOM 699 N N . ALA A 1 98 ? -9.944 2.658 0.871 1.00 94.19 98 ALA A N 1
ATOM 700 C CA . ALA A 1 98 ? -10.353 1.381 1.448 1.00 94.19 98 ALA A CA 1
ATOM 701 C C . ALA A 1 98 ? -10.192 1.296 2.973 1.00 94.19 98 ALA A C 1
ATOM 703 O O . ALA A 1 98 ? -11.023 0.675 3.641 1.00 94.19 98 ALA A O 1
ATOM 704 N N . ALA A 1 99 ? -9.146 1.909 3.532 1.00 94.69 99 ALA A N 1
ATOM 705 C CA . ALA A 1 99 ? -8.867 1.908 4.969 1.00 94.69 99 ALA A CA 1
ATOM 706 C C . ALA A 1 99 ? -9.851 2.783 5.767 1.00 94.69 99 ALA A C 1
ATOM 708 O O . ALA A 1 99 ? -10.078 2.555 6.956 1.00 94.69 99 ALA A O 1
ATOM 709 N N . THR A 1 100 ? -10.450 3.791 5.127 1.00 95.06 100 THR A N 1
ATOM 710 C CA . THR A 1 100 ? -11.407 4.706 5.770 1.00 95.06 100 THR A CA 1
ATOM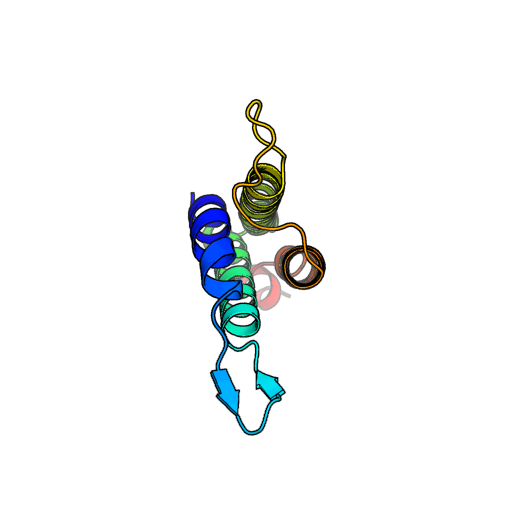 711 C C . THR A 1 100 ? -12.816 4.129 5.886 1.00 95.06 100 THR A C 1
ATOM 713 O O . THR A 1 100 ? -13.560 4.520 6.790 1.00 95.06 100 THR A O 1
ATOM 716 N N . VAL A 1 101 ? -13.180 3.163 5.039 1.00 92.62 101 VAL A N 1
ATOM 717 C CA . VAL A 1 101 ? -14.460 2.452 5.138 1.00 92.62 101 VAL A CA 1
ATOM 718 C C . VAL A 1 101 ? -14.468 1.592 6.416 1.00 92.62 101 VAL A C 1
ATOM 720 O O . VAL A 1 101 ? -13.543 0.804 6.626 1.00 92.62 101 VAL A O 1
ATOM 723 N N . PRO A 1 102 ? -15.474 1.720 7.305 1.00 90.56 102 PRO A N 1
ATOM 724 C CA . PRO A 1 102 ? -15.572 0.901 8.517 1.00 90.56 102 PRO A CA 1
ATOM 725 C C . PRO A 1 102 ? -15.764 -0.597 8.195 1.00 90.56 102 PRO A C 1
ATOM 727 O O . PRO A 1 102 ? -16.050 -0.945 7.047 1.00 90.56 102 PRO A O 1
ATOM 730 N N . PRO A 1 103 ? -15.594 -1.493 9.182 1.00 92.56 103 PRO A N 1
ATOM 731 C CA . PRO A 1 103 ? -15.890 -2.911 8.994 1.00 92.56 103 PRO A CA 1
ATOM 732 C C . PRO A 1 103 ? -17.383 -3.133 8.721 1.00 92.56 103 PRO A C 1
ATOM 7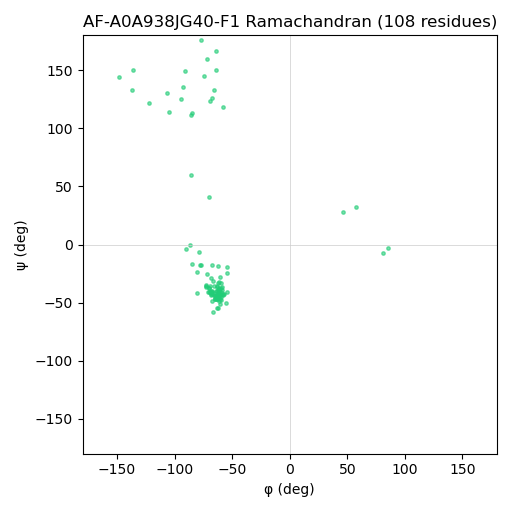34 O O . PRO A 1 103 ? -18.235 -2.374 9.202 1.00 92.56 103 PRO A O 1
ATOM 737 N N . VAL A 1 104 ? -17.703 -4.185 7.967 1.00 90.69 104 VAL A N 1
ATOM 738 C CA . VAL A 1 104 ? -19.076 -4.507 7.541 1.00 90.69 104 VAL A CA 1
ATOM 739 C C . VAL A 1 104 ? -20.000 -4.727 8.739 1.00 90.69 104 VAL A C 1
ATOM 741 O O . VAL A 1 104 ? -21.146 -4.278 8.723 1.00 90.69 104 VAL A O 1
ATOM 744 N N . ASP A 1 105 ? -19.499 -5.339 9.811 1.00 87.38 105 ASP A N 1
ATOM 745 C CA . ASP A 1 105 ? -20.285 -5.596 11.022 1.00 87.38 105 ASP A CA 1
ATOM 746 C C . ASP A 1 105 ? -20.775 -4.313 11.700 1.00 87.38 105 ASP A C 1
ATOM 748 O O . ASP A 1 105 ? -21.871 -4.283 12.259 1.00 87.38 105 ASP A O 1
ATOM 752 N N . LEU A 1 106 ? -19.991 -3.231 11.632 1.00 85.31 106 LEU A N 1
ATOM 753 C CA . LEU A 1 106 ? -20.393 -1.932 12.170 1.00 85.31 106 LEU A CA 1
ATOM 754 C C . LEU A 1 106 ? -21.478 -1.284 11.300 1.00 85.31 106 LEU A C 1
ATOM 756 O O . LEU A 1 106 ? -22.360 -0.609 11.825 1.00 85.31 106 LEU A O 1
ATOM 760 N N . LEU A 1 107 ? -21.419 -1.489 9.981 1.00 83.38 107 LEU A N 1
ATOM 761 C CA . LEU A 1 107 ? -22.422 -0.980 9.044 1.00 83.38 107 LEU A CA 1
ATOM 762 C C . LEU A 1 107 ? -23.759 -1.709 9.193 1.00 83.38 107 LEU A C 1
ATOM 764 O O . LEU A 1 107 ? -24.794 -1.064 9.124 1.00 83.38 107 LEU A O 1
ATOM 768 N N . ARG A 1 108 ? -23.748 -3.022 9.457 1.00 86.00 108 ARG A N 1
ATOM 769 C CA . ARG A 1 108 ? -24.970 -3.822 9.665 1.00 86.00 108 ARG A CA 1
ATOM 770 C C . ARG A 1 108 ? -25.740 -3.479 10.944 1.00 86.00 108 ARG A C 1
ATOM 772 O O . ARG A 1 108 ? -26.889 -3.881 11.075 1.00 86.00 108 ARG A O 1
ATOM 779 N N . ARG A 1 109 ? -25.104 -2.804 11.905 1.00 81.62 109 ARG A N 1
ATOM 780 C CA . ARG A 1 109 ? -25.712 -2.414 13.191 1.00 81.62 109 ARG A CA 1
ATOM 781 C C . ARG A 1 109 ? -26.389 -1.037 13.161 1.00 81.62 109 ARG A C 1
ATOM 783 O O . ARG A 1 109 ? -26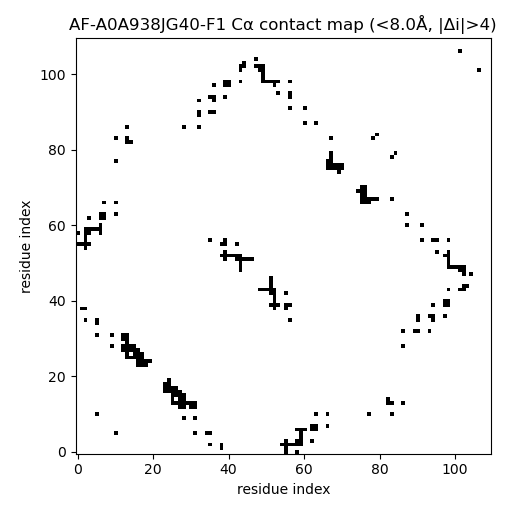.927 -0.634 14.189 1.00 81.62 109 ARG A O 1
ATOM 790 N N . ARG A 1 110 ? -26.310 -0.306 12.047 1.00 67.19 110 ARG A N 1
ATOM 791 C CA . ARG A 1 110 ? -26.956 0.997 11.836 1.00 67.19 110 ARG A CA 1
ATOM 792 C C . ARG A 1 110 ? -28.144 0.849 10.903 1.00 67.19 110 ARG A C 1
ATOM 794 O O . ARG A 1 110 ? -29.099 1.622 11.105 1.00 67.19 110 ARG A O 1
#

Sequence (110 aa):
MAGVVMGVSGAFLQAARLVIGGTALPWGLVIALICLLVLVRAGVEWTHTRWGGWLVLIAWIATTVAFAAELPSGDLVISAGGRQMAYLLGGVIVGAAAATVPPVDLLRRR

Foldseek 3Di:
DQLLVLLVVLLVQQVDWDADPNDTDRVSLVVSLVSLLVQLLVLQQVVQHLVRSVVSLVSSLVSLVVQQDQDPVRDHNHDPDPSSVCSNVSNCVSSVVSSPDGHPVVVVVD

Mean predicted aligned error: 6.26 Å

pLDDT: mean 84.89, std 8.96, range [63.31, 96.25]